Protein AF-A0A842T1H4-F1 (afdb_monomer)

Radius of gyration: 16.56 Å; Cα contacts (8 Å, |Δi|>4): 301; chains: 1; bounding box: 40×35×50 Å

Structure (mmCIF, N/CA/C/O backbone):
data_AF-A0A842T1H4-F1
#
_entry.id   AF-A0A842T1H4-F1
#
loop_
_atom_site.group_PDB
_atom_site.id
_atom_site.type_symbol
_atom_site.label_atom_id
_atom_site.label_alt_id
_atom_site.label_comp_id
_atom_site.label_asym_id
_atom_site.label_entity_id
_atom_site.label_seq_id
_atom_site.pdbx_PDB_ins_code
_atom_site.Cartn_x
_atom_site.Cartn_y
_atom_site.Cartn_z
_atom_site.occupancy
_atom_site.B_iso_or_equiv
_atom_site.auth_seq_id
_atom_site.auth_comp_id
_atom_site.auth_asym_id
_atom_site.auth_atom_id
_atom_site.pdbx_PDB_model_num
ATOM 1 N N . MET A 1 1 ? -14.903 -2.103 25.180 1.00 63.47 1 MET A N 1
ATOM 2 C CA . MET A 1 1 ? -14.094 -1.461 24.116 1.00 63.47 1 MET A CA 1
ATOM 3 C C . MET A 1 1 ? -14.965 -1.369 22.873 1.00 63.47 1 MET A C 1
ATOM 5 O O . MET A 1 1 ? -15.387 -2.404 22.375 1.00 63.47 1 MET A O 1
ATOM 9 N N . GLY A 1 2 ? -15.247 -0.163 22.370 1.00 79.38 2 GLY A N 1
ATOM 10 C CA . GLY A 1 2 ? -16.101 0.004 21.183 1.00 79.38 2 GLY A CA 1
ATOM 11 C C . GLY A 1 2 ? -15.511 -0.627 19.912 1.00 79.38 2 GLY A C 1
ATOM 12 O O . GLY A 1 2 ? -14.294 -0.581 19.707 1.00 79.38 2 GLY A O 1
ATOM 13 N N . ALA A 1 3 ? -16.375 -1.166 19.044 1.00 83.44 3 ALA A N 1
ATOM 14 C CA . ALA A 1 3 ? -16.007 -1.888 17.817 1.00 83.44 3 ALA A CA 1
ATOM 15 C C . ALA A 1 3 ? -15.016 -1.120 16.919 1.00 83.44 3 ALA A C 1
ATOM 17 O O . ALA A 1 3 ? -14.102 -1.718 16.353 1.00 83.44 3 ALA A O 1
ATOM 18 N N . GLY A 1 4 ? -15.120 0.215 16.864 1.00 86.44 4 GLY A N 1
ATOM 19 C CA . GLY A 1 4 ? -14.196 1.054 16.098 1.00 86.44 4 GLY A CA 1
ATOM 20 C C . GLY A 1 4 ? -12.728 0.904 16.520 1.00 86.44 4 GLY A C 1
ATOM 21 O O . GLY A 1 4 ? -11.855 0.914 15.658 1.00 86.44 4 GLY A O 1
ATOM 22 N N . LYS A 1 5 ? -12.420 0.693 17.809 1.00 88.06 5 LYS A N 1
ATOM 23 C CA . LYS A 1 5 ? -11.025 0.508 18.266 1.00 88.06 5 LYS A CA 1
ATOM 24 C C . LYS A 1 5 ? -10.426 -0.810 17.772 1.00 88.06 5 LYS A C 1
ATOM 26 O O . LYS A 1 5 ? -9.264 -0.833 17.385 1.00 88.06 5 LYS A O 1
ATOM 31 N N . TYR A 1 6 ? -11.207 -1.887 17.749 1.00 92.00 6 TYR A N 1
ATOM 32 C CA . TYR A 1 6 ? -10.736 -3.174 17.232 1.00 92.00 6 TYR A CA 1
ATOM 33 C C . TYR A 1 6 ? -10.497 -3.116 15.729 1.00 92.00 6 TYR A C 1
ATOM 35 O O . TYR A 1 6 ? -9.443 -3.534 15.261 1.00 92.00 6 TYR A O 1
ATOM 43 N N . LEU A 1 7 ? -11.426 -2.512 14.985 1.00 94.25 7 LEU A N 1
ATOM 44 C CA . LEU A 1 7 ? -11.252 -2.312 13.549 1.00 94.25 7 LEU A CA 1
ATOM 45 C C . LEU A 1 7 ? -10.034 -1.441 13.228 1.00 94.25 7 LEU A C 1
ATOM 47 O O . LEU A 1 7 ? -9.394 -1.676 12.213 1.00 94.25 7 LEU A O 1
ATOM 51 N N . ALA A 1 8 ? -9.667 -0.496 14.103 1.00 94.12 8 ALA A N 1
ATOM 52 C CA . ALA A 1 8 ? -8.452 0.297 13.924 1.00 94.12 8 ALA A CA 1
ATOM 53 C C . ALA A 1 8 ? -7.183 -0.557 13.971 1.00 94.12 8 ALA A C 1
ATOM 55 O O . ALA A 1 8 ? -6.281 -0.392 13.153 1.00 94.12 8 ALA A O 1
ATOM 56 N N . ILE A 1 9 ? -7.131 -1.475 14.938 1.00 95.38 9 ILE A N 1
ATOM 57 C CA . ILE A 1 9 ? -6.010 -2.399 15.107 1.00 95.38 9 ILE A CA 1
ATOM 58 C C . ILE A 1 9 ? -5.936 -3.333 13.902 1.00 95.38 9 ILE A C 1
ATOM 60 O O . ILE A 1 9 ? -4.875 -3.466 13.302 1.00 95.38 9 ILE A O 1
ATOM 64 N N . VAL A 1 10 ? -7.065 -3.939 13.519 1.00 96.75 10 VAL A N 1
ATOM 65 C CA . VAL A 1 10 ? -7.116 -4.846 12.365 1.00 96.75 10 VAL A CA 1
ATOM 66 C C . VAL A 1 10 ? -6.711 -4.114 11.087 1.00 96.75 10 VAL A C 1
ATOM 68 O O . VAL A 1 10 ? -5.901 -4.642 10.338 1.00 96.75 10 VAL A O 1
ATOM 71 N N . ALA A 1 11 ? -7.189 -2.888 10.866 1.00 97.25 11 ALA A N 1
ATOM 72 C CA . ALA A 1 11 ? -6.810 -2.074 9.714 1.00 97.25 11 ALA A CA 1
ATOM 73 C C . ALA A 1 11 ? -5.292 -1.872 9.611 1.00 97.25 11 ALA A C 1
ATOM 75 O O . ALA A 1 11 ? -4.704 -2.191 8.580 1.00 97.25 11 ALA A O 1
ATOM 76 N N . GLY A 1 12 ? -4.653 -1.412 10.694 1.00 96.88 12 GLY A N 1
ATOM 77 C CA . GLY A 1 12 ? -3.202 -1.215 10.723 1.00 96.88 12 GLY A CA 1
ATOM 78 C C . GLY A 1 12 ? -2.425 -2.518 10.525 1.00 96.88 12 GLY A C 1
ATOM 79 O O . GLY A 1 12 ? -1.453 -2.540 9.774 1.00 96.88 12 GLY A O 1
ATOM 80 N N . LEU A 1 13 ? -2.878 -3.621 11.133 1.00 97.50 13 LEU A N 1
ATOM 81 C CA . LEU A 1 13 ? -2.254 -4.935 10.953 1.00 97.50 13 LEU A CA 1
ATOM 82 C C . LEU A 1 13 ? -2.357 -5.424 9.507 1.00 97.50 13 LEU A C 1
ATOM 84 O O . LEU A 1 13 ? -1.346 -5.834 8.950 1.00 97.50 13 LEU A O 1
ATOM 88 N N . LEU A 1 14 ? -3.535 -5.353 8.879 1.00 98.00 14 LEU A N 1
ATOM 89 C CA . LEU A 1 14 ? -3.702 -5.765 7.482 1.00 98.00 14 LEU A CA 1
ATOM 90 C C . LEU A 1 14 ? -2.823 -4.936 6.548 1.00 98.00 14 LEU A C 1
ATOM 92 O O . LEU A 1 14 ? -2.182 -5.507 5.672 1.00 98.00 14 LEU A O 1
ATOM 96 N N . THR A 1 15 ? -2.724 -3.625 6.769 1.00 97.81 15 THR A N 1
ATOM 97 C CA . THR A 1 15 ? -1.820 -2.775 5.989 1.00 97.81 15 THR A CA 1
ATOM 98 C C . THR A 1 15 ? -0.361 -3.176 6.190 1.00 97.81 15 THR A C 1
ATOM 100 O O . THR A 1 15 ? 0.353 -3.342 5.212 1.00 97.81 15 THR A O 1
ATOM 103 N N . ILE A 1 16 ? 0.094 -3.404 7.430 1.00 96.81 16 ILE A N 1
ATOM 104 C CA . ILE A 1 16 ? 1.475 -3.853 7.692 1.00 96.81 16 ILE A CA 1
ATOM 105 C C . ILE A 1 16 ? 1.754 -5.188 6.992 1.00 96.81 16 ILE A C 1
ATOM 107 O O . ILE A 1 16 ? 2.780 -5.330 6.329 1.00 96.81 16 ILE A O 1
ATOM 111 N N . LEU A 1 17 ? 0.834 -6.148 7.105 1.00 96.19 17 LEU A N 1
ATOM 112 C CA . LEU A 1 17 ? 0.950 -7.442 6.438 1.00 96.19 17 LEU A CA 1
ATOM 113 C C . LEU A 1 17 ? 0.997 -7.281 4.913 1.00 96.19 17 LEU A C 1
ATOM 115 O O . LEU A 1 17 ? 1.840 -7.899 4.271 1.00 96.19 17 LEU A O 1
ATOM 119 N N . GLY A 1 18 ? 0.126 -6.446 4.344 1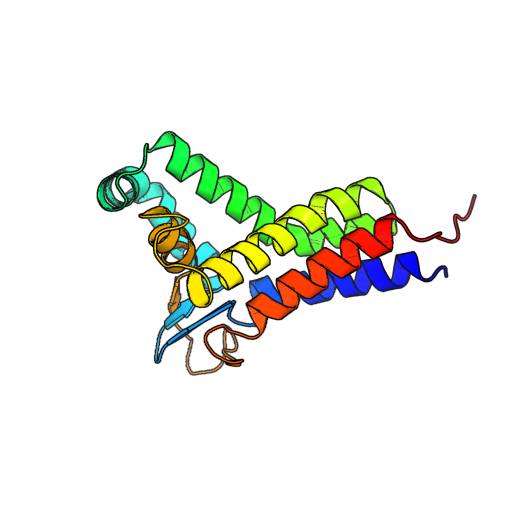.00 94.94 18 GLY A N 1
ATOM 120 C CA . GLY A 1 18 ? 0.026 -6.236 2.901 1.00 94.94 18 GLY A CA 1
ATOM 121 C C . GLY A 1 18 ? 1.165 -5.426 2.290 1.00 94.94 18 GLY A C 1
ATOM 122 O O . GLY A 1 18 ? 1.480 -5.616 1.122 1.00 94.94 18 GLY A O 1
ATOM 123 N N . THR A 1 19 ? 1.792 -4.544 3.067 1.00 93.69 19 THR A N 1
ATOM 124 C CA . THR A 1 19 ? 2.938 -3.747 2.620 1.00 93.69 19 THR A CA 1
ATOM 125 C C . THR A 1 19 ? 4.249 -4.521 2.743 1.00 93.69 19 THR A C 1
ATOM 127 O O . THR A 1 19 ? 5.077 -4.476 1.833 1.00 93.69 19 THR A O 1
ATOM 130 N N . TRP A 1 20 ? 4.465 -5.187 3.882 1.00 92.75 20 TRP A N 1
ATOM 131 C CA . TRP A 1 20 ? 5.788 -5.688 4.261 1.00 92.75 20 TRP A CA 1
ATOM 132 C C . TRP A 1 20 ? 5.928 -7.200 4.167 1.00 92.75 20 TRP A C 1
ATOM 134 O O . TRP A 1 20 ? 7.017 -7.665 3.869 1.00 92.75 20 TRP A O 1
ATOM 144 N N . ILE A 1 21 ? 4.871 -7.970 4.442 1.00 92.50 21 ILE A N 1
ATOM 145 C CA . ILE A 1 21 ? 4.978 -9.433 4.553 1.00 92.50 21 ILE A CA 1
ATOM 146 C C . ILE A 1 21 ? 4.553 -10.133 3.268 1.00 92.50 21 ILE A C 1
ATOM 148 O O . ILE A 1 21 ? 5.240 -11.044 2.808 1.00 92.50 21 ILE A O 1
ATOM 152 N N . PHE A 1 22 ? 3.429 -9.717 2.694 1.00 92.94 22 PHE A N 1
ATOM 153 C CA . PHE A 1 22 ? 2.899 -10.285 1.464 1.00 92.94 22 PHE A CA 1
ATOM 154 C C . PHE A 1 22 ? 3.233 -9.397 0.274 1.00 92.94 22 PHE A C 1
ATOM 156 O O . PHE A 1 22 ? 3.097 -8.178 0.342 1.00 92.94 22 PHE A O 1
ATOM 163 N N . ALA A 1 23 ? 3.621 -10.016 -0.837 1.00 93.00 23 ALA A N 1
ATOM 164 C CA . ALA A 1 23 ? 3.830 -9.299 -2.085 1.00 93.00 23 ALA A CA 1
ATOM 165 C C . ALA A 1 23 ? 2.499 -8.731 -2.617 1.00 93.00 23 ALA A C 1
ATOM 167 O O . ALA A 1 23 ? 1.452 -9.388 -2.565 1.00 93.00 23 ALA A O 1
ATOM 168 N N . MET A 1 24 ? 2.543 -7.508 -3.149 1.00 92.81 24 MET A N 1
ATOM 169 C CA . MET A 1 24 ? 1.410 -6.845 -3.804 1.00 92.81 24 MET A CA 1
ATOM 170 C C . MET A 1 24 ? 1.163 -7.417 -5.203 1.00 92.81 24 MET A C 1
ATOM 172 O O . MET A 1 24 ? 0.019 -7.565 -5.631 1.00 92.81 24 MET A O 1
ATOM 176 N N . TRP A 1 25 ? 2.234 -7.789 -5.897 1.00 91.06 25 TRP A N 1
ATOM 177 C CA . TRP A 1 25 ? 2.229 -8.459 -7.194 1.00 91.06 25 TRP A CA 1
ATOM 178 C C . TRP A 1 25 ? 3.542 -9.238 -7.346 1.00 91.06 25 TRP A C 1
ATOM 180 O O . TRP A 1 25 ? 4.456 -9.071 -6.537 1.00 91.06 25 TRP A O 1
ATOM 190 N N . GLY A 1 26 ? 3.661 -10.102 -8.348 1.00 87.44 26 GLY A N 1
ATOM 191 C CA . GLY A 1 26 ? 4.921 -10.797 -8.589 1.00 87.44 26 GLY A CA 1
ATOM 192 C C . GLY A 1 26 ? 4.886 -11.739 -9.779 1.00 87.44 26 GLY A C 1
ATOM 193 O O . GLY A 1 26 ? 3.828 -12.045 -10.324 1.00 87.44 26 GLY A O 1
ATOM 194 N N . THR A 1 27 ? 6.073 -12.188 -10.162 1.00 75.44 27 THR A N 1
ATOM 195 C CA . THR A 1 27 ? 6.338 -13.183 -11.204 1.00 75.44 27 THR A CA 1
ATOM 196 C C . THR A 1 27 ? 7.380 -14.175 -10.680 1.00 75.44 27 THR A C 1
ATOM 198 O O . THR A 1 27 ? 7.869 -14.036 -9.559 1.00 75.44 27 THR A O 1
ATOM 201 N N . THR A 1 28 ? 7.741 -15.192 -11.460 1.00 69.44 28 THR A N 1
ATOM 202 C CA . THR A 1 28 ? 8.790 -16.137 -11.057 1.00 69.44 28 THR A CA 1
ATOM 203 C C . THR A 1 28 ? 10.138 -15.418 -10.905 1.00 69.44 28 THR A C 1
ATOM 205 O O . THR A 1 28 ? 10.752 -15.045 -11.900 1.00 69.44 28 THR A O 1
ATOM 208 N N . GLY A 1 29 ? 10.594 -15.243 -9.660 1.00 74.50 29 GLY A N 1
ATOM 209 C CA . GLY A 1 29 ? 11.898 -14.663 -9.311 1.00 74.50 29 GLY A CA 1
ATOM 210 C C . GLY A 1 29 ? 11.886 -13.182 -8.916 1.00 74.50 29 GLY A C 1
ATOM 211 O O . GLY A 1 29 ? 12.890 -12.700 -8.401 1.00 74.50 29 GLY A O 1
ATOM 212 N N . ALA A 1 30 ? 10.773 -12.465 -9.099 1.00 83.50 30 ALA A N 1
ATOM 213 C CA . ALA A 1 30 ? 10.684 -11.048 -8.747 1.00 83.50 30 ALA A CA 1
ATOM 214 C C . ALA A 1 30 ? 9.298 -10.681 -8.214 1.00 83.50 30 ALA A C 1
ATOM 216 O O . ALA A 1 30 ? 8.274 -11.077 -8.780 1.00 83.50 30 ALA A O 1
ATOM 217 N N . VAL A 1 31 ? 9.261 -9.904 -7.135 1.00 88.81 31 VAL A N 1
ATOM 218 C CA . VAL A 1 31 ? 8.027 -9.570 -6.418 1.00 88.81 31 VAL A CA 1
ATOM 219 C C . VAL A 1 31 ? 7.960 -8.089 -6.072 1.00 88.81 31 VAL A C 1
ATOM 221 O O . VAL A 1 31 ? 8.951 -7.467 -5.706 1.00 88.81 31 VAL A O 1
ATOM 224 N N . GLY A 1 32 ? 6.759 -7.528 -6.164 1.00 91.19 32 GLY A N 1
ATOM 225 C CA . GLY A 1 32 ? 6.454 -6.169 -5.743 1.00 91.19 32 GLY A CA 1
ATOM 226 C C . GLY A 1 32 ? 6.146 -6.102 -4.252 1.00 91.19 32 GLY A C 1
ATOM 227 O O . GLY A 1 32 ? 5.152 -6.680 -3.805 1.00 91.19 32 GLY A O 1
ATOM 228 N N . SER A 1 33 ? 6.946 -5.383 -3.467 1.00 92.12 33 SER A N 1
ATOM 229 C CA . SER A 1 33 ? 6.742 -5.236 -2.022 1.00 92.12 33 SER A CA 1
ATOM 230 C C . SER A 1 33 ? 7.348 -3.964 -1.445 1.00 92.12 33 SER A C 1
ATOM 232 O O . SER A 1 33 ? 8.255 -3.369 -2.022 1.00 92.12 33 SER A O 1
ATOM 234 N N . GLY A 1 34 ? 6.902 -3.580 -0.245 1.00 91.31 34 GLY A N 1
ATOM 235 C CA . GLY A 1 34 ? 7.518 -2.472 0.482 1.00 91.31 34 GLY A CA 1
ATOM 236 C C . GLY A 1 34 ? 8.975 -2.724 0.878 1.00 91.31 34 GLY A C 1
ATOM 237 O O . GLY A 1 34 ? 9.724 -1.778 1.084 1.00 91.31 34 GLY A O 1
ATOM 238 N N . VAL A 1 35 ? 9.395 -3.987 0.945 1.00 8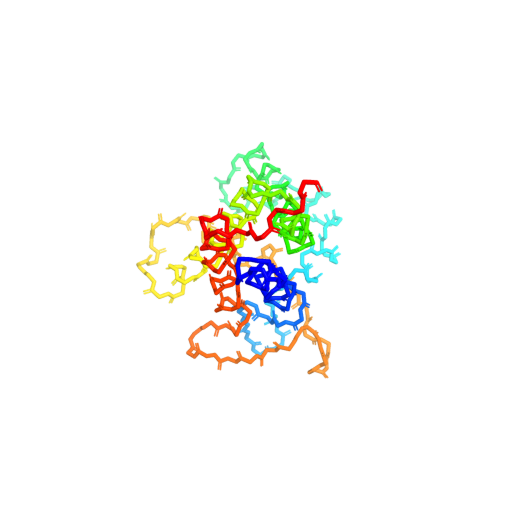9.81 35 VAL A N 1
ATOM 239 C CA . VAL A 1 35 ? 10.777 -4.376 1.253 1.00 89.81 35 VAL A CA 1
ATOM 240 C C . VAL A 1 35 ? 11.678 -4.093 0.060 1.00 89.81 35 VAL A C 1
ATOM 242 O O . VAL A 1 35 ? 12.701 -3.443 0.244 1.00 89.81 35 VAL A O 1
ATOM 245 N N . GLY A 1 36 ? 11.260 -4.506 -1.144 1.00 88.75 36 GLY A N 1
ATOM 246 C CA . GLY A 1 36 ? 11.963 -4.192 -2.393 1.00 88.75 36 GLY A CA 1
ATOM 247 C C . GLY A 1 36 ? 12.172 -2.687 -2.546 1.00 88.75 36 GLY A C 1
ATOM 248 O O . GLY A 1 36 ? 13.302 -2.233 -2.671 1.00 88.75 36 GLY A O 1
ATOM 249 N N . PHE A 1 37 ? 11.110 -1.904 -2.324 1.00 90.81 37 PHE A N 1
ATOM 250 C CA . PHE A 1 37 ? 11.190 -0.439 -2.330 1.00 90.81 37 PHE A CA 1
ATOM 251 C C . PHE A 1 37 ? 12.260 0.125 -1.381 1.00 90.81 37 PHE A C 1
ATOM 253 O O . PHE A 1 37 ? 12.958 1.076 -1.721 1.00 90.81 37 PHE A O 1
ATOM 260 N N . VAL A 1 38 ? 12.364 -0.402 -0.155 1.00 90.81 38 VAL A N 1
ATOM 261 C CA . VAL A 1 38 ? 13.330 0.103 0.836 1.00 90.81 38 VAL A CA 1
ATOM 262 C C . VAL A 1 38 ? 14.757 -0.313 0.500 1.00 90.81 38 VAL A C 1
ATOM 264 O O . VAL A 1 38 ? 15.674 0.467 0.748 1.00 90.81 38 VAL A O 1
ATOM 267 N N . VAL A 1 39 ? 14.948 -1.519 -0.034 1.00 88.44 39 VAL A N 1
ATOM 268 C CA . VAL A 1 39 ? 16.270 -2.008 -0.444 1.00 88.44 39 VAL A CA 1
ATOM 269 C C . VAL A 1 39 ? 16.803 -1.190 -1.617 1.00 88.44 39 VAL A C 1
ATOM 271 O O . VAL A 1 39 ? 17.955 -0.776 -1.568 1.00 88.44 39 VAL A O 1
ATOM 274 N N . ASP A 1 40 ? 15.949 -0.865 -2.587 1.00 88.19 40 ASP A N 1
ATOM 275 C CA . ASP A 1 40 ? 16.335 -0.112 -3.786 1.00 88.19 40 ASP A CA 1
ATOM 276 C C . ASP A 1 40 ? 16.304 1.413 -3.588 1.00 88.19 40 ASP A C 1
ATOM 278 O O . ASP A 1 40 ? 16.535 2.183 -4.525 1.00 88.19 40 ASP A O 1
ATOM 282 N N . LEU A 1 41 ? 16.011 1.887 -2.371 1.00 89.88 41 LEU A N 1
ATOM 283 C CA . LEU A 1 41 ? 15.780 3.304 -2.092 1.00 89.88 41 LEU A CA 1
ATOM 284 C C . LEU A 1 41 ? 16.976 4.182 -2.484 1.00 89.88 41 LEU A C 1
ATOM 286 O O . LEU A 1 41 ? 16.788 5.281 -3.000 1.00 89.88 41 LEU A O 1
ATOM 290 N N . ASP A 1 42 ? 18.200 3.718 -2.239 1.00 91.12 42 ASP A N 1
ATOM 291 C CA . ASP A 1 42 ? 19.416 4.456 -2.581 1.00 91.12 42 ASP A CA 1
ATOM 292 C C . ASP A 1 42 ? 19.523 4.699 -4.092 1.00 91.12 42 ASP A C 1
ATOM 294 O O . ASP A 1 42 ? 19.719 5.831 -4.534 1.00 91.12 42 ASP A O 1
ATOM 298 N N . THR A 1 43 ? 19.286 3.654 -4.872 1.00 90.19 43 THR A N 1
ATOM 299 C CA . THR A 1 43 ? 19.323 3.629 -6.329 1.00 90.19 43 THR A CA 1
ATOM 300 C C . THR A 1 43 ? 18.205 4.496 -6.904 1.00 90.19 43 THR A C 1
ATOM 302 O O . THR A 1 43 ? 18.439 5.290 -7.816 1.00 90.19 43 THR A O 1
ATOM 305 N N . LEU A 1 44 ? 17.007 4.444 -6.307 1.00 90.44 44 LEU A N 1
ATOM 306 C CA . LEU A 1 44 ? 15.875 5.292 -6.688 1.00 90.44 44 LEU A CA 1
ATOM 307 C C . LEU A 1 44 ? 16.176 6.792 -6.536 1.00 90.44 44 LEU A C 1
ATOM 309 O O . LEU A 1 44 ? 15.621 7.581 -7.302 1.00 90.44 44 LEU A O 1
ATOM 313 N N . PHE A 1 45 ? 17.033 7.194 -5.587 1.00 91.94 45 PHE A N 1
ATOM 314 C CA . PHE A 1 45 ? 17.444 8.592 -5.396 1.00 91.94 45 PHE A CA 1
ATOM 315 C C . PHE A 1 45 ? 18.714 8.977 -6.169 1.00 91.94 45 PHE A C 1
ATOM 317 O O . PHE A 1 45 ? 18.775 10.092 -6.684 1.00 91.94 45 PHE A O 1
ATOM 324 N N . ILE A 1 46 ? 19.719 8.099 -6.253 1.00 93.19 46 ILE A N 1
ATOM 325 C CA . ILE A 1 46 ? 20.993 8.375 -6.943 1.00 93.19 46 ILE A CA 1
ATOM 326 C C . ILE A 1 46 ? 20.773 8.485 -8.454 1.00 93.19 46 ILE A C 1
ATOM 328 O O . ILE A 1 46 ? 21.213 9.455 -9.068 1.00 93.19 46 ILE A O 1
ATOM 332 N N . ASP A 1 47 ? 20.026 7.543 -9.033 1.00 91.94 47 ASP A N 1
ATOM 333 C CA . ASP A 1 47 ? 19.779 7.464 -10.476 1.00 91.94 47 ASP A CA 1
ATOM 334 C C . ASP A 1 47 ? 18.424 8.074 -10.873 1.00 91.94 47 ASP A C 1
ATOM 336 O O . ASP A 1 47 ? 17.872 7.783 -11.937 1.00 91.94 47 ASP A O 1
ATOM 340 N N . ALA A 1 48 ? 17.870 8.948 -10.025 1.00 91.75 48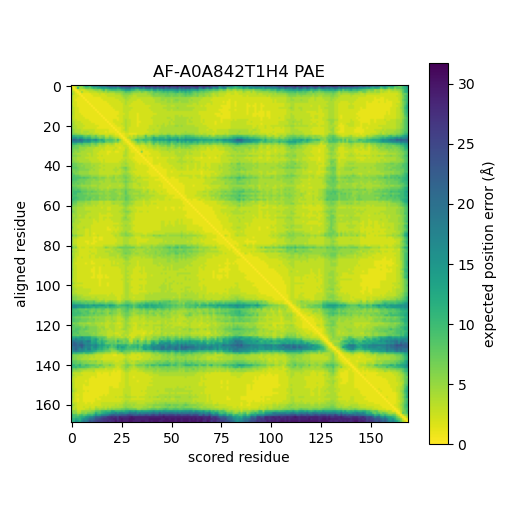 ALA A N 1
ATOM 341 C CA . ALA A 1 48 ? 16.539 9.528 -10.197 1.00 91.75 48 ALA A CA 1
ATOM 342 C C . ALA A 1 48 ? 16.341 10.217 -11.557 1.00 91.75 48 ALA A C 1
ATOM 344 O O . ALA A 1 48 ? 15.265 10.120 -12.142 1.00 91.75 48 ALA A O 1
ATOM 345 N N . GLU A 1 49 ? 17.362 10.901 -12.084 1.00 93.81 49 GLU A N 1
ATOM 346 C CA . GLU A 1 49 ? 17.294 11.552 -13.401 1.00 93.81 49 GLU A CA 1
ATOM 347 C C . GLU A 1 49 ? 17.174 10.527 -14.539 1.00 93.81 49 GLU A C 1
ATOM 349 O O . GLU A 1 49 ? 16.369 10.705 -15.459 1.00 93.81 49 GLU A O 1
ATOM 354 N N . THR A 1 50 ? 17.914 9.420 -14.441 1.00 92.69 50 THR A N 1
ATOM 355 C CA . THR A 1 50 ? 17.871 8.309 -15.398 1.00 92.69 50 THR A CA 1
ATOM 356 C C . THR A 1 50 ? 16.499 7.641 -15.385 1.00 92.69 50 THR A C 1
ATOM 358 O O . THR A 1 50 ? 15.885 7.483 -16.442 1.00 92.69 50 THR A O 1
ATOM 361 N N . TYR A 1 51 ? 15.975 7.312 -14.199 1.00 90.56 51 TYR A N 1
ATOM 362 C CA . TYR A 1 51 ? 14.649 6.707 -14.059 1.00 90.56 51 TYR A CA 1
ATOM 363 C C . TYR A 1 51 ? 13.530 7.648 -14.506 1.00 90.56 51 TYR A C 1
ATOM 365 O O . TYR A 1 51 ? 12.658 7.237 -15.269 1.00 90.56 51 TYR A O 1
ATOM 373 N N . ALA A 1 52 ? 13.561 8.921 -14.100 1.00 92.00 52 ALA A N 1
ATOM 374 C CA . ALA A 1 52 ? 12.556 9.899 -14.507 1.00 92.00 52 ALA A CA 1
ATOM 375 C C . ALA A 1 52 ? 12.523 10.074 -16.033 1.00 92.00 52 ALA A C 1
ATOM 377 O O . ALA A 1 52 ? 11.445 10.066 -16.624 1.00 92.00 52 ALA A O 1
ATOM 378 N N . THR A 1 53 ? 13.692 10.146 -16.678 1.00 91.62 53 THR A N 1
ATOM 379 C CA . THR A 1 53 ? 13.796 10.240 -18.143 1.00 91.62 53 THR A CA 1
ATOM 380 C C . THR A 1 53 ? 13.282 8.974 -18.827 1.00 91.62 53 THR A C 1
ATOM 382 O O . THR A 1 53 ? 12.519 9.071 -19.785 1.00 91.62 53 THR A O 1
ATOM 385 N N . GLY A 1 54 ? 13.645 7.788 -18.322 1.00 88.06 54 GLY A N 1
ATOM 386 C CA . GLY A 1 54 ? 13.168 6.508 -18.857 1.00 88.06 54 GLY A CA 1
ATOM 387 C C . GLY A 1 54 ? 11.652 6.321 -18.742 1.00 88.06 54 GLY A C 1
ATOM 388 O O . GLY A 1 54 ? 11.050 5.664 -19.585 1.00 88.06 54 GLY A O 1
ATOM 389 N N . LEU A 1 55 ? 11.035 6.941 -17.735 1.00 88.06 55 LEU A N 1
ATOM 390 C CA . LEU A 1 55 ? 9.590 6.935 -17.497 1.00 88.06 55 LEU A CA 1
ATOM 391 C C . LEU A 1 55 ? 8.856 8.123 -18.136 1.00 88.06 55 LEU A C 1
ATOM 393 O O . LEU A 1 55 ? 7.661 8.287 -17.907 1.00 88.06 55 LEU A O 1
ATOM 397 N N . SER A 1 56 ? 9.552 8.983 -18.887 1.00 89.50 56 SER A N 1
ATOM 398 C CA . SER A 1 56 ? 8.998 10.231 -19.436 1.00 89.50 56 SER A CA 1
ATOM 399 C C . SER A 1 56 ? 8.345 11.141 -18.377 1.00 89.50 56 SER A C 1
ATOM 401 O O . SER A 1 56 ? 7.432 11.915 -18.672 1.00 89.50 56 SER A O 1
ATOM 403 N N . LEU A 1 57 ? 8.815 11.074 -17.126 1.00 89.75 57 LEU A N 1
ATOM 404 C CA . LEU A 1 57 ? 8.317 11.866 -16.004 1.00 89.75 57 LEU A CA 1
ATOM 405 C C . LEU A 1 57 ? 9.205 13.082 -15.749 1.00 89.75 57 LEU A C 1
ATOM 407 O O . LEU A 1 57 ? 10.424 13.065 -15.910 1.00 89.75 57 LEU A O 1
ATOM 411 N N . ASN A 1 58 ? 8.589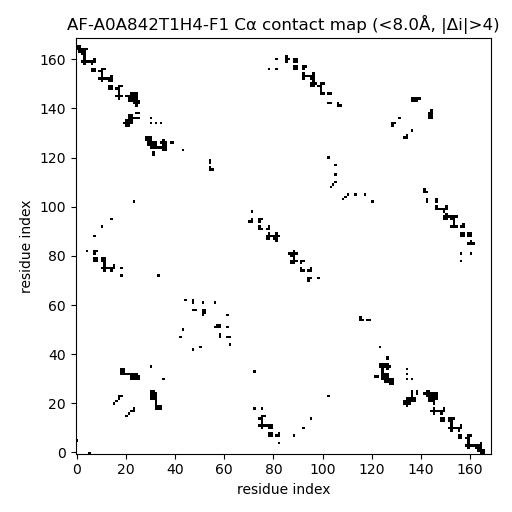 14.153 -15.251 1.00 92.62 58 ASN A N 1
ATOM 412 C CA . ASN A 1 58 ? 9.350 15.250 -14.670 1.00 92.62 58 ASN A CA 1
ATOM 413 C C . ASN A 1 58 ? 10.060 14.768 -13.391 1.00 92.62 58 ASN A C 1
ATOM 415 O O . ASN A 1 58 ? 9.429 14.148 -12.535 1.00 92.62 58 ASN A O 1
ATOM 419 N N . ILE A 1 59 ? 11.339 15.115 -13.218 1.00 93.44 59 ILE A N 1
ATOM 420 C CA . ILE A 1 59 ? 12.136 14.704 -12.050 1.00 93.44 59 ILE A CA 1
ATOM 421 C C . ILE A 1 59 ? 11.508 15.124 -10.706 1.00 93.44 59 ILE A C 1
ATOM 423 O O . ILE A 1 59 ? 11.563 14.381 -9.730 1.00 93.44 59 ILE A O 1
ATOM 427 N N . ILE A 1 60 ? 10.836 1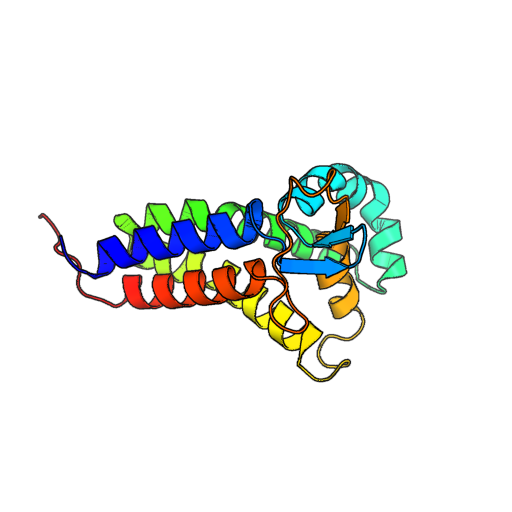6.281 -10.652 1.00 93.44 60 ILE A N 1
ATOM 428 C CA . ILE A 1 60 ? 10.132 16.749 -9.449 1.00 93.44 60 ILE A CA 1
ATOM 429 C C . ILE A 1 60 ? 8.943 15.835 -9.144 1.00 93.44 60 ILE A C 1
ATOM 431 O O . ILE A 1 60 ? 8.724 15.473 -7.990 1.00 93.44 60 ILE A O 1
ATOM 435 N N . LEU A 1 61 ? 8.187 15.437 -10.172 1.00 90.81 61 LEU A N 1
ATOM 436 C CA . LEU A 1 61 ? 7.069 14.507 -10.015 1.00 90.81 61 LEU A CA 1
ATOM 437 C C . LEU A 1 61 ? 7.560 13.132 -9.545 1.00 90.81 61 LEU A C 1
ATOM 439 O O . LEU A 1 61 ? 6.958 12.553 -8.646 1.00 90.81 61 LEU A O 1
ATOM 443 N N . TYR A 1 62 ? 8.675 12.650 -10.094 1.00 92.06 62 TYR A N 1
ATOM 444 C CA . TYR A 1 62 ? 9.305 11.399 -9.678 1.00 92.06 62 TYR A CA 1
ATOM 445 C C . TYR A 1 62 ? 9.667 11.408 -8.179 1.00 92.06 62 TYR A C 1
ATOM 447 O O . TYR A 1 62 ? 9.251 10.515 -7.440 1.00 92.06 62 TYR A O 1
ATOM 455 N N . TYR A 1 63 ? 10.323 12.466 -7.684 1.00 93.00 63 TYR A N 1
ATOM 456 C CA . TYR A 1 63 ? 10.617 12.599 -6.250 1.00 93.00 63 TYR A CA 1
ATOM 457 C C . TYR A 1 63 ? 9.361 12.686 -5.377 1.00 93.00 63 TYR A C 1
ATOM 459 O O . TYR A 1 63 ? 9.316 12.086 -4.302 1.00 93.00 63 TYR A O 1
ATOM 467 N N . LEU A 1 64 ? 8.330 13.412 -5.823 1.00 91.94 64 LEU A N 1
ATOM 468 C CA . LEU A 1 64 ? 7.060 13.491 -5.096 1.00 91.94 64 LEU A CA 1
ATOM 469 C C . LEU A 1 64 ? 6.418 12.111 -4.943 1.00 91.94 64 LEU A C 1
ATOM 471 O O . LEU A 1 64 ? 5.933 11.787 -3.860 1.00 91.94 64 LEU A O 1
ATOM 475 N N . LEU A 1 65 ? 6.447 11.290 -5.994 1.00 91.00 65 LEU A N 1
ATOM 476 C CA . LEU A 1 65 ? 5.931 9.927 -5.936 1.00 91.00 65 LEU A CA 1
ATOM 477 C C . LEU A 1 65 ? 6.721 9.079 -4.933 1.00 91.00 65 LEU A C 1
ATOM 479 O O . LEU A 1 65 ? 6.099 8.457 -4.075 1.00 91.00 65 LEU A O 1
ATOM 483 N N . ILE A 1 66 ? 8.058 9.111 -4.953 1.00 92.12 66 ILE A N 1
ATOM 484 C CA . ILE A 1 66 ? 8.882 8.378 -3.970 1.00 92.12 66 ILE A CA 1
ATOM 485 C C . ILE A 1 66 ? 8.510 8.768 -2.532 1.00 92.12 66 ILE A C 1
ATOM 487 O O . ILE A 1 66 ? 8.305 7.901 -1.682 1.00 92.12 66 ILE A O 1
ATOM 491 N N . VAL A 1 67 ? 8.366 10.066 -2.246 1.00 92.12 67 VAL A N 1
ATOM 492 C CA . VAL A 1 67 ? 7.983 10.540 -0.905 1.00 92.12 67 VAL A CA 1
ATOM 493 C C . VAL A 1 67 ? 6.575 10.079 -0.523 1.00 92.12 67 VAL A C 1
ATOM 495 O O . VAL A 1 67 ? 6.357 9.649 0.610 1.00 92.12 67 VAL A O 1
ATOM 498 N N . LEU A 1 68 ? 5.615 10.120 -1.452 1.00 91.19 68 LEU A N 1
ATOM 499 C CA . LEU A 1 68 ? 4.269 9.588 -1.217 1.00 91.19 68 LEU A CA 1
ATOM 500 C C . LEU A 1 68 ? 4.304 8.091 -0.895 1.00 91.19 68 LEU A C 1
ATOM 502 O O . LEU A 1 68 ? 3.577 7.639 -0.008 1.00 91.19 68 LEU A O 1
ATOM 506 N N . PHE A 1 69 ? 5.185 7.339 -1.553 1.00 91.38 69 PHE A N 1
ATOM 507 C CA . PHE A 1 69 ? 5.372 5.921 -1.282 1.00 91.38 69 PHE A CA 1
ATOM 508 C C . PHE A 1 69 ? 6.016 5.650 0.073 1.00 91.38 69 PHE A C 1
ATOM 510 O O . PHE A 1 69 ? 5.539 4.776 0.792 1.00 91.38 69 PHE A O 1
ATOM 517 N N . LEU A 1 70 ? 6.979 6.463 0.507 1.00 92.88 70 LEU A N 1
ATOM 518 C CA . LEU A 1 70 ? 7.508 6.402 1.873 1.00 92.88 70 LEU A CA 1
ATOM 519 C C . LEU A 1 70 ? 6.419 6.648 2.933 1.00 92.88 70 LEU A C 1
ATOM 521 O O . LEU A 1 70 ? 6.376 5.960 3.954 1.00 92.88 70 LEU A O 1
ATOM 525 N N . ILE A 1 71 ? 5.499 7.587 2.686 1.00 92.38 71 ILE A N 1
ATOM 526 C CA . ILE A 1 71 ? 4.356 7.826 3.582 1.00 92.38 71 ILE A CA 1
ATOM 527 C C . ILE A 1 71 ? 3.414 6.616 3.589 1.00 92.38 71 ILE A C 1
ATOM 529 O O . ILE A 1 71 ? 2.962 6.197 4.656 1.00 92.38 71 ILE A O 1
ATOM 533 N N . PHE A 1 72 ? 3.146 6.026 2.422 1.00 94.06 72 PHE A N 1
ATOM 534 C CA . PHE A 1 72 ? 2.375 4.788 2.310 1.00 94.06 72 PHE A CA 1
ATOM 535 C C . PHE A 1 72 ? 3.014 3.635 3.101 1.00 94.06 72 PHE A C 1
ATOM 537 O O . PHE A 1 72 ? 2.309 2.948 3.837 1.00 94.06 72 PHE A O 1
ATOM 544 N N . LEU A 1 73 ? 4.334 3.459 3.027 1.00 93.88 73 LEU A N 1
ATOM 545 C CA . LEU A 1 73 ? 5.050 2.418 3.769 1.00 93.88 73 LEU A CA 1
ATOM 546 C C . LEU A 1 73 ? 4.889 2.563 5.289 1.00 93.88 73 LEU A C 1
ATOM 548 O O . LEU A 1 73 ? 4.743 1.573 6.012 1.00 93.88 73 LEU A O 1
ATOM 552 N N . ALA A 1 74 ? 4.847 3.804 5.774 1.00 95.19 74 ALA A N 1
ATOM 553 C CA . ALA A 1 74 ? 4.581 4.110 7.175 1.00 95.19 74 ALA A CA 1
ATOM 554 C C . ALA A 1 74 ? 3.087 4.027 7.550 1.00 95.19 74 ALA A C 1
ATOM 556 O O . ALA A 1 74 ? 2.755 3.969 8.739 1.00 95.19 74 ALA A O 1
ATOM 557 N N . ALA A 1 75 ? 2.172 4.008 6.576 1.00 94.38 75 ALA A N 1
ATOM 558 C CA . ALA A 1 75 ? 0.741 4.182 6.811 1.00 94.38 75 ALA A CA 1
ATOM 559 C C . ALA A 1 75 ? 0.144 3.115 7.734 1.00 94.38 75 ALA A C 1
ATOM 561 O O . ALA A 1 75 ? -0.688 3.450 8.570 1.00 94.38 75 ALA A O 1
ATOM 562 N N . GLY A 1 76 ? 0.607 1.862 7.666 1.00 91.38 76 GLY A N 1
ATOM 563 C CA . GLY A 1 76 ? 0.128 0.800 8.558 1.00 91.38 76 GLY A CA 1
ATOM 564 C C . GLY A 1 76 ? 0.406 1.082 10.039 1.00 91.38 76 GLY A C 1
ATOM 565 O O . GLY A 1 76 ? -0.474 0.926 10.884 1.00 91.38 76 GLY A O 1
ATOM 566 N N . VAL A 1 77 ? 1.598 1.595 10.361 1.00 94.69 77 VAL A N 1
ATOM 567 C CA . VAL A 1 77 ? 1.949 2.012 11.730 1.00 94.69 77 VAL A CA 1
ATOM 568 C C . VAL A 1 77 ? 1.169 3.268 12.124 1.00 94.69 77 VAL A C 1
ATOM 570 O O . VAL A 1 77 ? 0.651 3.367 13.237 1.00 94.69 77 VAL A O 1
ATOM 573 N N . LEU A 1 78 ? 1.021 4.219 11.200 1.00 95.19 78 LEU A N 1
ATOM 574 C CA . LEU A 1 78 ? 0.291 5.463 11.442 1.00 95.19 78 LEU A CA 1
ATOM 575 C C . LEU A 1 78 ? -1.222 5.231 11.631 1.00 95.19 78 LEU A C 1
ATOM 577 O O . LEU A 1 78 ? -1.852 5.906 12.446 1.00 95.19 78 LEU A O 1
ATOM 581 N N . GLN A 1 79 ? -1.804 4.215 10.988 1.00 95.50 79 GLN A N 1
ATOM 582 C CA . GLN A 1 79 ? -3.178 3.766 11.235 1.00 95.50 79 GLN A CA 1
ATOM 583 C C . GLN A 1 79 ? -3.378 3.267 12.674 1.00 95.50 79 GLN A C 1
ATOM 585 O O . GLN A 1 79 ? -4.469 3.434 13.217 1.00 95.50 79 GLN A O 1
ATOM 590 N N . LEU A 1 80 ? -2.347 2.731 13.343 1.00 94.50 80 LEU A N 1
ATOM 591 C CA . LEU A 1 80 ? -2.446 2.301 14.747 1.00 94.50 80 LEU A CA 1
ATOM 592 C C . LEU A 1 80 ? -2.534 3.485 15.726 1.00 94.50 80 LEU A C 1
ATOM 594 O O . LEU A 1 80 ? -3.198 3.380 16.759 1.00 94.50 80 LEU A O 1
ATOM 598 N N . ILE A 1 81 ? -1.981 4.659 15.386 1.00 91.44 81 ILE A N 1
ATOM 599 C CA . ILE A 1 81 ? -2.265 5.922 16.114 1.00 91.44 81 ILE A CA 1
ATOM 600 C C . ILE A 1 81 ? -3.772 6.213 16.087 1.00 91.44 81 ILE A C 1
ATOM 602 O O . ILE A 1 81 ? -4.361 6.754 17.032 1.00 91.44 81 ILE A O 1
ATOM 606 N N . GLY A 1 82 ? -4.408 5.751 15.017 1.00 84.50 82 GLY A N 1
ATOM 607 C CA . GLY A 1 82 ? -5.833 5.704 14.816 1.00 84.50 82 GLY A CA 1
ATOM 608 C C . GLY A 1 82 ? -6.644 5.067 15.937 1.00 84.50 82 GLY A C 1
ATOM 609 O O . GLY A 1 82 ? -7.834 5.328 15.997 1.00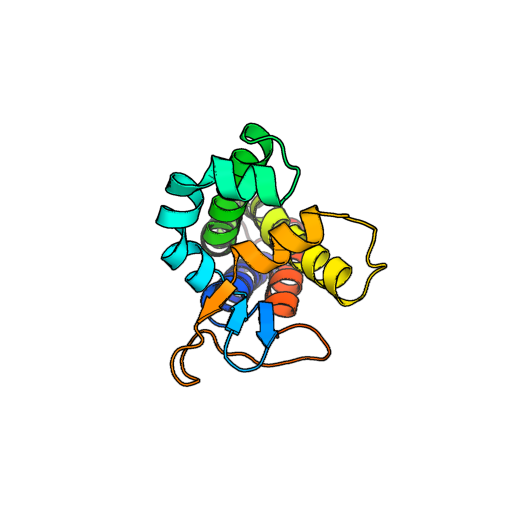 84.50 82 GLY A O 1
ATOM 610 N N . ILE A 1 83 ? -6.056 4.304 16.864 1.00 90.00 83 ILE A N 1
ATOM 611 C CA . ILE A 1 83 ? -6.745 3.806 18.069 1.00 90.00 83 ILE A CA 1
ATOM 612 C C . ILE A 1 83 ? -7.177 4.968 18.980 1.00 90.00 83 ILE A C 1
ATOM 614 O O . ILE A 1 83 ? -8.241 4.912 19.603 1.00 90.00 83 ILE A O 1
ATOM 618 N N . LYS A 1 84 ? -6.364 6.031 19.040 1.00 89.75 84 LYS A N 1
ATOM 619 C CA . LYS A 1 84 ? -6.598 7.223 19.869 1.00 89.75 84 LYS A CA 1
ATOM 620 C C . LYS A 1 84 ? -7.224 8.380 19.092 1.00 89.75 84 LYS A C 1
ATOM 622 O O . LYS A 1 84 ? -7.995 9.135 19.668 1.00 89.75 84 LYS A O 1
ATOM 627 N N . SER A 1 85 ? -6.934 8.509 17.795 1.00 91.38 85 SER A N 1
ATOM 628 C CA . SER A 1 85 ? -7.446 9.605 16.959 1.00 91.38 85 SER A CA 1
ATOM 629 C C . SER A 1 85 ? -8.262 9.089 15.776 1.00 91.38 85 SER A C 1
ATOM 631 O O . SER A 1 85 ? -7.757 8.365 14.923 1.00 91.38 85 SER A O 1
ATOM 633 N N . ARG A 1 86 ? -9.539 9.485 15.700 1.00 91.56 86 ARG A N 1
ATOM 634 C CA . ARG A 1 86 ? -10.423 9.121 14.575 1.00 91.56 86 ARG A CA 1
ATOM 635 C C . ARG A 1 86 ? -9.953 9.750 13.266 1.00 91.56 86 ARG A C 1
ATOM 637 O O . ARG A 1 86 ? -9.939 9.101 12.229 1.00 91.56 86 ARG A O 1
ATOM 644 N N . VAL A 1 87 ? -9.523 11.005 13.329 1.00 92.81 87 VAL A N 1
ATOM 645 C CA . VAL A 1 87 ? -9.039 11.739 12.155 1.00 92.81 87 VAL A CA 1
ATOM 646 C C . VAL A 1 87 ? -7.769 11.090 11.609 1.00 92.81 87 VAL A C 1
ATOM 648 O O . VAL A 1 87 ? -7.668 10.871 10.405 1.00 92.81 87 VAL A O 1
ATOM 651 N N . ALA A 1 88 ? -6.842 10.705 12.494 1.00 93.06 88 ALA A N 1
ATOM 652 C CA . ALA A 1 88 ? -5.609 10.043 12.082 1.00 93.06 88 ALA A CA 1
ATOM 653 C C . ALA A 1 88 ? -5.897 8.737 11.337 1.00 93.06 88 ALA A C 1
ATOM 655 O O . ALA A 1 88 ? -5.317 8.515 10.277 1.00 93.06 88 ALA A O 1
ATOM 656 N N . ILE A 1 89 ? -6.822 7.899 11.835 1.00 95.38 89 ILE A N 1
ATOM 657 C CA . ILE A 1 89 ? -7.095 6.642 11.137 1.00 95.38 89 ILE A CA 1
ATOM 658 C C . ILE A 1 89 ? -7.673 6.867 9.750 1.00 95.38 89 ILE A C 1
ATOM 660 O O . ILE A 1 89 ? -7.263 6.184 8.823 1.00 95.38 89 ILE A O 1
ATOM 664 N N . ILE A 1 90 ? -8.580 7.831 9.588 1.00 95.75 90 ILE A N 1
ATOM 665 C CA . ILE A 1 90 ? -9.202 8.099 8.290 1.00 95.75 90 ILE A CA 1
ATOM 666 C C . ILE A 1 90 ? -8.129 8.548 7.301 1.00 95.75 90 ILE A C 1
ATOM 668 O O . ILE A 1 90 ? -7.995 7.936 6.248 1.00 95.75 90 ILE A O 1
ATOM 672 N N . ILE A 1 91 ? -7.318 9.544 7.672 1.00 95.44 91 ILE A N 1
ATOM 673 C CA . ILE A 1 91 ? -6.267 10.091 6.806 1.00 95.44 91 ILE A CA 1
ATOM 674 C C . ILE A 1 91 ? -5.265 9.005 6.412 1.00 95.44 91 ILE A C 1
ATOM 676 O O . ILE A 1 91 ? -5.015 8.799 5.227 1.00 95.44 91 ILE A O 1
ATOM 680 N N . PHE A 1 92 ? -4.722 8.268 7.383 1.00 96.06 92 PHE A N 1
ATOM 681 C CA . PHE A 1 92 ? -3.701 7.262 7.091 1.00 96.06 92 PHE A CA 1
ATOM 682 C C . PHE A 1 92 ? -4.251 6.016 6.405 1.00 96.06 92 PHE A C 1
ATOM 684 O O . PHE A 1 92 ? -3.480 5.274 5.814 1.00 96.06 92 PHE A O 1
ATOM 691 N N . SER A 1 93 ? -5.569 5.811 6.407 1.00 97.38 93 SER A N 1
ATOM 692 C CA . SER A 1 93 ? -6.203 4.739 5.636 1.00 97.38 93 SER A CA 1
ATOM 693 C C . SER A 1 93 ? -6.391 5.072 4.165 1.00 97.38 93 SER A C 1
ATOM 695 O O . SER A 1 93 ? -6.520 4.153 3.358 1.00 97.38 93 SER A O 1
ATOM 697 N N . LEU A 1 94 ? -6.359 6.355 3.793 1.00 96.81 94 LEU A N 1
ATOM 698 C CA . LEU A 1 94 ? -6.441 6.755 2.390 1.00 96.81 94 LEU A CA 1
ATOM 699 C C . LEU A 1 94 ? -5.218 6.290 1.600 1.00 96.81 94 LEU A C 1
ATOM 701 O O . LEU A 1 94 ? -5.374 5.902 0.450 1.00 96.81 94 LEU A O 1
ATOM 705 N N . PHE A 1 95 ? -4.028 6.270 2.202 1.00 95.44 95 PHE A N 1
ATOM 706 C CA . PHE A 1 95 ? -2.802 5.839 1.523 1.00 95.44 95 PHE A CA 1
ATOM 707 C C . PHE A 1 95 ? -2.852 4.367 1.078 1.00 95.44 95 PHE A C 1
ATOM 709 O O . PHE A 1 95 ? -2.810 4.131 -0.129 1.00 95.44 95 PHE A O 1
ATOM 716 N N . PRO A 1 96 ? -3.000 3.370 1.975 1.00 96.44 96 PRO A N 1
ATOM 717 C CA . PRO A 1 96 ? -3.050 1.971 1.566 1.00 96.44 96 PRO A CA 1
ATOM 718 C C . PRO A 1 96 ? -4.276 1.661 0.713 1.00 96.44 96 PRO A C 1
ATOM 720 O O . PRO A 1 96 ? -4.168 0.864 -0.213 1.00 96.44 96 PRO A O 1
ATOM 723 N N . LEU A 1 97 ? -5.411 2.336 0.944 1.00 97.44 97 LEU A N 1
ATOM 724 C CA . LEU A 1 97 ? -6.569 2.191 0.067 1.00 97.44 97 LEU A CA 1
ATOM 725 C C . LEU A 1 97 ? -6.255 2.658 -1.355 1.00 97.44 97 LEU A C 1
ATOM 727 O O . LEU A 1 97 ? -6.547 1.945 -2.308 1.00 97.44 97 LEU A O 1
ATOM 731 N N . THR A 1 98 ? -5.651 3.839 -1.495 1.00 94.81 98 THR A N 1
ATOM 732 C CA . THR A 1 98 ? -5.308 4.413 -2.800 1.00 94.81 98 THR A CA 1
ATOM 733 C C . THR A 1 98 ? -4.317 3.518 -3.527 1.00 94.81 98 THR A C 1
ATOM 735 O O . THR A 1 98 ? -4.563 3.165 -4.673 1.00 94.81 98 THR A O 1
ATOM 738 N N . ILE A 1 99 ? -3.245 3.082 -2.858 1.00 92.94 99 ILE A N 1
ATOM 739 C CA . ILE A 1 99 ? -2.248 2.196 -3.469 1.00 92.94 99 ILE A CA 1
ATOM 740 C C . ILE A 1 99 ? -2.857 0.841 -3.840 1.00 92.94 99 ILE A C 1
ATOM 742 O O . ILE A 1 99 ? -2.683 0.387 -4.967 1.00 92.94 99 ILE A O 1
ATOM 746 N N . GLY A 1 100 ? -3.634 0.223 -2.947 1.00 94.69 100 GLY A N 1
ATOM 747 C CA . GLY A 1 100 ? -4.305 -1.044 -3.235 1.00 94.69 100 GLY A CA 1
ATOM 748 C C . GLY A 1 100 ? -5.269 -0.945 -4.422 1.00 94.69 100 GLY A C 1
ATOM 749 O O . GLY A 1 100 ? -5.268 -1.810 -5.293 1.00 94.69 100 GLY A O 1
ATOM 750 N N . VAL A 1 101 ? -6.052 0.135 -4.509 1.00 94.88 101 VAL A N 1
ATOM 751 C CA . VAL A 1 101 ? -6.956 0.381 -5.644 1.00 94.88 101 VAL A CA 1
ATOM 752 C C . VAL A 1 101 ? -6.179 0.656 -6.932 1.00 94.88 101 VAL A C 1
ATOM 754 O O . VAL A 1 101 ? -6.555 0.118 -7.969 1.00 94.88 101 VAL A O 1
ATOM 757 N N . ILE A 1 102 ? -5.092 1.435 -6.883 1.00 91.81 102 ILE A N 1
ATOM 758 C CA . ILE A 1 102 ? -4.220 1.668 -8.044 1.00 91.81 102 ILE A CA 1
ATOM 759 C C . ILE A 1 102 ? -3.705 0.337 -8.584 1.00 91.81 102 ILE A C 1
ATOM 761 O O . ILE A 1 102 ? -3.833 0.096 -9.778 1.00 91.81 102 ILE A O 1
ATOM 765 N N . TYR A 1 103 ? -3.211 -0.556 -7.725 1.00 91.00 103 TYR A N 1
ATOM 766 C CA . TYR A 1 103 ? -2.754 -1.875 -8.157 1.00 91.00 103 TYR A CA 1
ATOM 767 C C . TYR A 1 103 ? -3.872 -2.718 -8.772 1.00 91.00 103 TYR A C 1
ATOM 769 O O . TYR A 1 103 ? -3.670 -3.328 -9.818 1.00 91.00 103 TYR A O 1
ATOM 777 N N . LEU A 1 104 ? -5.076 -2.713 -8.194 1.00 92.88 104 LEU A N 1
ATOM 778 C CA . LEU A 1 104 ? -6.212 -3.396 -8.817 1.00 92.88 104 LEU A CA 1
ATOM 779 C C . LEU A 1 104 ? -6.541 -2.823 -10.202 1.00 92.88 104 LEU A C 1
ATOM 781 O O . LEU A 1 104 ? -6.833 -3.588 -11.113 1.00 92.88 104 LEU A O 1
ATOM 785 N N . ILE A 1 105 ? -6.472 -1.504 -10.386 1.00 92.31 105 ILE A N 1
ATOM 786 C CA . ILE A 1 105 ? -6.710 -0.871 -11.691 1.00 92.31 105 ILE A CA 1
ATOM 787 C C . ILE A 1 105 ? -5.571 -1.179 -12.670 1.00 92.31 105 ILE A C 1
ATOM 789 O O . ILE A 1 105 ? -5.842 -1.424 -13.836 1.00 92.31 105 ILE A O 1
ATOM 793 N N . VAL A 1 106 ? -4.317 -1.197 -12.221 1.00 89.81 106 VAL A N 1
ATOM 794 C CA . VAL A 1 106 ? -3.159 -1.521 -13.068 1.00 89.81 106 VAL A CA 1
ATOM 795 C C . VAL A 1 106 ? -3.259 -2.940 -13.632 1.00 89.81 106 VAL A C 1
ATOM 797 O O . VAL A 1 106 ? -2.978 -3.144 -14.808 1.00 89.81 106 VAL A O 1
ATOM 800 N N . PHE A 1 107 ? -3.678 -3.909 -12.815 1.00 89.19 107 PHE A N 1
ATOM 801 C CA . PHE A 1 107 ? -3.704 -5.319 -13.215 1.00 89.19 107 PHE A CA 1
ATOM 802 C C . PHE A 1 107 ? -5.044 -5.786 -13.802 1.00 89.19 107 PHE A C 1
ATOM 804 O O . PHE A 1 107 ? -5.051 -6.683 -14.638 1.00 89.19 107 PHE A O 1
ATOM 811 N N . TYR A 1 108 ? -6.173 -5.189 -13.403 1.00 90.38 108 TYR A N 1
ATOM 812 C CA . TYR A 1 108 ? -7.509 -5.583 -13.884 1.00 90.38 108 TYR A CA 1
ATOM 813 C C . TYR A 1 108 ? -8.231 -4.507 -14.703 1.00 90.38 108 TYR A C 1
ATOM 815 O O . TYR A 1 108 ? -9.287 -4.772 -15.280 1.00 90.38 108 TYR A O 1
ATOM 823 N N . GLY A 1 109 ? -7.722 -3.279 -14.717 1.00 86.00 109 GLY A N 1
ATOM 824 C CA . GLY A 1 109 ? -8.301 -2.169 -15.462 1.00 86.00 109 GLY A CA 1
ATOM 825 C C . GLY A 1 109 ? -7.740 -2.041 -16.884 1.00 86.00 109 GLY A C 1
ATOM 826 O O . GLY A 1 109 ? -6.842 -2.776 -17.288 1.00 86.00 109 GLY A O 1
ATOM 827 N N . PRO A 1 110 ? -8.276 -1.096 -17.673 1.00 83.12 110 PRO A N 1
ATOM 828 C CA . PRO A 1 110 ? -7.705 -0.725 -18.964 1.00 83.12 110 PRO A CA 1
ATOM 829 C C . PRO A 1 110 ? -6.234 -0.294 -18.837 1.00 83.12 110 PRO A C 1
ATOM 831 O O . PRO A 1 110 ? -5.912 0.559 -18.008 1.00 83.12 110 PRO A O 1
ATOM 834 N N . SER A 1 111 ? -5.371 -0.831 -19.705 1.00 71.75 111 SER A N 1
ATOM 835 C CA . SER A 1 111 ? -3.908 -0.637 -19.689 1.00 71.75 111 SER A CA 1
ATOM 836 C C . SER A 1 111 ? -3.456 0.826 -19.748 1.00 71.75 111 SER A C 1
ATOM 838 O O . SER A 1 111 ? -2.377 1.164 -19.267 1.00 71.75 111 SER A O 1
ATOM 840 N N . ASP A 1 112 ? -4.298 1.704 -20.293 1.00 79.31 112 ASP A N 1
ATOM 841 C CA . ASP A 1 112 ? -3.906 3.066 -20.658 1.00 79.31 112 ASP A CA 1
ATOM 842 C C . ASP A 1 112 ? -4.393 4.126 -19.654 1.00 79.31 112 ASP A C 1
ATOM 844 O O . ASP A 1 112 ? -4.182 5.316 -19.874 1.00 79.31 112 ASP A O 1
ATOM 848 N N . ILE A 1 113 ? -5.035 3.733 -18.540 1.00 86.06 113 ILE A N 1
ATOM 849 C CA . ILE A 1 113 ? -5.565 4.694 -17.548 1.00 86.06 113 ILE A CA 1
ATOM 850 C C . ILE A 1 113 ? -4.460 5.590 -16.983 1.00 86.06 113 ILE A C 1
ATOM 852 O O . ILE A 1 113 ? -4.667 6.790 -16.803 1.00 86.06 113 ILE A O 1
ATOM 856 N N . PHE A 1 114 ? -3.303 5.001 -16.682 1.00 83.44 114 PHE A N 1
ATOM 857 C CA . PHE A 1 114 ? -2.184 5.698 -16.049 1.00 83.44 114 PHE A CA 1
ATOM 858 C C . PHE A 1 114 ? -1.001 5.932 -17.002 1.00 83.44 114 PHE A C 1
ATOM 860 O O . PHE A 1 114 ? -0.061 6.631 -16.628 1.00 83.44 114 PHE A O 1
ATOM 867 N N . GLY A 1 115 ? -1.041 5.397 -18.229 1.00 85.69 115 GLY A N 1
ATOM 868 C CA . GLY A 1 115 ? 0.073 5.482 -19.178 1.00 85.69 115 GLY A CA 1
ATOM 869 C C . GLY A 1 115 ? 1.390 5.010 -18.551 1.00 85.69 115 GLY A C 1
ATOM 870 O O . GLY A 1 115 ? 1.431 3.971 -17.890 1.00 85.69 115 GLY A O 1
ATOM 871 N N . ASP A 1 116 ? 2.447 5.811 -18.683 1.00 82.69 116 ASP A N 1
ATOM 872 C CA . ASP A 1 116 ? 3.787 5.493 -18.163 1.00 82.69 116 ASP A CA 1
ATOM 873 C C . ASP A 1 116 ? 3.848 5.393 -16.624 1.00 82.69 116 ASP A C 1
ATOM 875 O O . ASP A 1 116 ? 4.734 4.734 -16.072 1.00 82.69 116 ASP A O 1
ATOM 879 N N . LEU A 1 117 ? 2.875 5.969 -15.899 1.00 84.50 117 LEU A N 1
ATOM 880 C CA . LEU A 1 117 ? 2.789 5.817 -14.440 1.00 84.50 117 LEU A CA 1
ATOM 881 C C . LEU A 1 117 ? 2.485 4.375 -14.023 1.00 84.50 117 LEU A C 1
ATOM 883 O O . LEU A 1 117 ? 2.851 3.983 -12.918 1.00 84.50 117 LEU A O 1
ATOM 887 N N . THR A 1 118 ? 1.869 3.568 -14.893 1.00 86.00 118 THR A N 1
ATOM 888 C CA . THR A 1 118 ? 1.681 2.131 -14.645 1.00 86.00 118 THR A CA 1
ATOM 889 C C . THR A 1 118 ? 3.021 1.457 -14.361 1.00 86.00 118 THR A C 1
ATOM 891 O O . THR A 1 118 ? 3.151 0.717 -13.387 1.00 86.00 118 THR A O 1
ATOM 894 N N . LEU A 1 119 ? 4.034 1.775 -15.171 1.00 83.31 119 LEU A N 1
ATOM 895 C CA . LEU A 1 119 ? 5.365 1.191 -15.064 1.00 83.31 119 LEU A CA 1
ATOM 896 C C . LEU A 1 119 ? 6.090 1.682 -13.805 1.00 83.31 119 LEU A C 1
ATOM 898 O O . LEU A 1 119 ? 6.752 0.892 -13.136 1.00 83.31 119 LEU A O 1
ATOM 902 N N . PHE A 1 120 ? 5.889 2.950 -13.423 1.00 86.00 120 PHE A N 1
ATOM 903 C CA . PHE A 1 120 ? 6.346 3.469 -12.131 1.00 86.00 120 PHE A CA 1
ATOM 904 C C . PHE A 1 120 ? 5.748 2.656 -10.972 1.00 86.00 120 PHE A C 1
ATOM 906 O O . PHE A 1 120 ? 6.483 2.176 -10.111 1.00 86.00 120 PHE A O 1
ATOM 913 N N . PHE A 1 121 ? 4.422 2.469 -10.951 1.00 84.62 121 PHE A N 1
ATOM 914 C CA . PHE A 1 121 ? 3.740 1.775 -9.856 1.00 84.62 121 PHE A CA 1
ATOM 915 C C . PHE A 1 121 ? 4.178 0.325 -9.707 1.00 84.62 121 PHE A C 1
ATOM 917 O O . PHE A 1 121 ? 4.242 -0.165 -8.585 1.00 84.62 121 PHE A O 1
ATOM 924 N N . THR A 1 122 ? 4.510 -0.352 -10.804 1.00 84.88 122 THR A N 1
ATOM 925 C CA . THR A 1 122 ? 5.039 -1.711 -10.732 1.00 84.88 122 THR A CA 1
ATOM 926 C C . THR A 1 122 ? 6.514 -1.712 -10.341 1.00 84.88 122 THR A C 1
ATOM 928 O O . THR A 1 122 ? 6.866 -2.329 -9.343 1.00 84.88 122 THR A O 1
ATOM 931 N N . LEU A 1 123 ? 7.386 -0.994 -11.055 1.00 84.12 123 LEU A N 1
ATOM 932 C CA . LEU A 1 123 ? 8.838 -1.161 -10.912 1.00 84.12 123 LEU A CA 1
ATOM 933 C C . LEU A 1 123 ? 9.402 -0.656 -9.590 1.00 84.12 123 LEU A C 1
ATOM 935 O O . LEU A 1 123 ? 10.349 -1.231 -9.077 1.00 84.12 123 LEU A O 1
ATOM 939 N N . VAL A 1 124 ? 8.826 0.396 -9.022 1.00 84.81 124 VAL A N 1
ATOM 940 C CA . VAL A 1 124 ? 9.396 1.049 -7.835 1.00 84.81 124 VAL A CA 1
ATOM 941 C C . VAL A 1 124 ? 9.281 0.183 -6.573 1.00 84.81 124 VAL A C 1
ATOM 943 O O . VAL A 1 124 ? 9.980 0.404 -5.591 1.00 84.81 124 VAL A O 1
ATOM 946 N N . PHE A 1 125 ? 8.425 -0.836 -6.600 1.00 86.69 125 PHE A N 1
ATOM 947 C CA . PHE A 1 125 ? 8.319 -1.834 -5.538 1.00 86.69 125 PHE A CA 1
ATOM 948 C C . PHE A 1 125 ? 8.988 -3.159 -5.875 1.00 86.69 125 PHE A C 1
ATOM 950 O O . PHE A 1 125 ? 8.876 -4.101 -5.087 1.00 86.69 125 PHE A O 1
ATOM 957 N N . LEU A 1 126 ? 9.605 -3.261 -7.050 1.00 88.00 126 LEU A N 1
ATOM 958 C CA . LEU A 1 126 ? 10.259 -4.479 -7.482 1.00 88.00 126 LEU A CA 1
ATOM 959 C C . LEU A 1 126 ? 11.373 -4.834 -6.499 1.00 88.00 126 LEU A C 1
ATOM 961 O O . LEU A 1 126 ? 12.070 -3.971 -5.989 1.00 88.00 126 LEU A O 1
ATOM 965 N N . GLY A 1 127 ? 11.503 -6.116 -6.209 1.00 82.12 127 GLY A N 1
ATOM 966 C CA . GLY A 1 127 ? 12.604 -6.655 -5.437 1.00 82.12 127 GLY A CA 1
ATOM 967 C C . GLY A 1 127 ? 12.743 -8.144 -5.701 1.00 82.12 127 GLY A C 1
ATOM 968 O O . GLY A 1 127 ? 11.821 -8.798 -6.209 1.00 82.12 127 GLY A O 1
ATOM 969 N N . GLU A 1 128 ? 13.907 -8.685 -5.361 1.00 74.44 128 GLU A N 1
ATOM 970 C CA . GLU A 1 128 ? 14.139 -10.122 -5.436 1.00 74.44 128 GLU A CA 1
ATOM 971 C C . GLU A 1 128 ? 13.314 -10.856 -4.376 1.00 74.44 128 GLU A C 1
ATOM 973 O O . GLU A 1 128 ? 13.161 -10.409 -3.235 1.00 74.44 128 GLU A O 1
ATOM 978 N N . GLN A 1 129 ? 12.778 -12.012 -4.761 1.00 70.56 129 GLN A N 1
ATOM 979 C CA . GLN A 1 129 ? 12.211 -12.952 -3.806 1.00 70.56 129 GLN A CA 1
ATOM 980 C C . GLN A 1 129 ? 13.362 -13.780 -3.225 1.00 70.56 129 GLN A C 1
ATOM 982 O O . GLN A 1 129 ? 13.996 -14.554 -3.941 1.00 70.56 129 GLN A O 1
ATOM 987 N N . PHE A 1 130 ? 13.638 -13.637 -1.929 1.00 68.44 130 PHE A N 1
ATOM 988 C CA . PHE A 1 130 ? 14.702 -14.407 -1.281 1.00 68.44 130 PHE A CA 1
ATOM 989 C C . PHE A 1 130 ? 14.233 -15.839 -1.025 1.00 68.44 130 PHE A C 1
ATOM 991 O O . PHE A 1 130 ? 13.556 -16.072 -0.029 1.00 68.44 130 PHE A O 1
ATOM 998 N N . GLU A 1 131 ? 14.572 -16.777 -1.916 1.00 63.06 131 GLU A N 1
ATOM 999 C CA . GLU A 1 131 ? 14.388 -18.235 -1.739 1.00 63.06 131 GLU A CA 1
ATOM 1000 C C . GLU A 1 131 ? 13.029 -18.623 -1.111 1.00 63.06 131 GLU A C 1
ATOM 1002 O O . GLU A 1 131 ? 12.961 -19.315 -0.097 1.00 63.06 131 GLU A O 1
ATOM 1007 N N . ASP A 1 132 ? 11.932 -18.112 -1.683 1.00 59.94 132 ASP A N 1
ATOM 1008 C CA . ASP A 1 132 ? 10.543 -18.310 -1.226 1.00 59.94 132 ASP A CA 1
ATOM 1009 C C . ASP A 1 132 ? 10.191 -17.809 0.191 1.00 59.94 132 ASP A C 1
ATOM 1011 O O . ASP A 1 132 ? 9.059 -17.979 0.650 1.00 59.94 132 ASP A O 1
ATOM 1015 N N . LEU A 1 133 ? 11.115 -17.142 0.881 1.00 62.47 133 LEU A N 1
ATOM 1016 C CA . LEU A 1 133 ? 10.951 -16.726 2.274 1.00 62.47 133 LEU A CA 1
ATOM 1017 C C . LEU A 1 133 ? 10.368 -15.326 2.432 1.00 62.47 133 LEU A C 1
ATOM 1019 O O . LEU A 1 133 ? 9.629 -15.093 3.391 1.00 62.47 133 LEU A O 1
ATOM 1023 N N . PHE A 1 134 ? 10.705 -14.377 1.553 1.00 71.88 134 PHE A N 1
ATOM 1024 C CA . PHE A 1 134 ? 10.257 -13.000 1.739 1.00 71.88 134 PHE A CA 1
ATOM 1025 C C . PHE A 1 134 ? 10.442 -12.119 0.501 1.00 71.88 134 PHE A C 1
ATOM 1027 O O . PHE A 1 134 ? 11.506 -12.178 -0.121 1.00 71.88 134 PHE A O 1
ATOM 1034 N N . PRO A 1 135 ? 9.478 -11.231 0.203 1.00 84.19 135 PRO A N 1
ATOM 1035 C CA . PRO A 1 135 ? 8.078 -11.234 0.659 1.00 84.19 135 PRO A CA 1
ATOM 1036 C C . PRO A 1 135 ? 7.306 -12.471 0.175 1.00 84.19 135 PRO A C 1
ATOM 1038 O O . PRO A 1 135 ? 7.576 -12.994 -0.905 1.00 84.19 135 PRO A O 1
ATOM 1041 N N . PHE A 1 136 ? 6.306 -12.922 0.942 1.00 89.12 136 PHE A N 1
ATOM 1042 C CA . PHE A 1 136 ? 5.481 -14.071 0.560 1.00 89.12 136 PHE A CA 1
ATOM 1043 C C . PHE A 1 136 ? 4.566 -13.718 -0.614 1.00 89.12 136 PHE A C 1
ATOM 1045 O O . PHE A 1 136 ? 3.616 -12.937 -0.476 1.00 89.12 136 PHE A O 1
ATOM 1052 N N . LEU A 1 137 ? 4.811 -14.334 -1.768 1.00 89.44 137 LEU A N 1
ATOM 1053 C CA . LEU A 1 137 ? 3.919 -14.245 -2.914 1.00 89.44 137 LEU A CA 1
ATOM 1054 C C . LEU A 1 137 ? 2.806 -15.288 -2.787 1.00 89.44 137 LEU A C 1
ATOM 1056 O O . LEU A 1 137 ? 2.988 -16.466 -3.079 1.00 89.44 137 LEU A O 1
ATOM 1060 N N . VAL A 1 138 ? 1.624 -14.836 -2.371 1.00 91.00 138 VAL A N 1
ATOM 1061 C CA . VAL A 1 138 ? 0.389 -15.624 -2.464 1.00 91.00 138 VAL A CA 1
ATOM 1062 C C . VAL A 1 138 ? -0.459 -15.008 -3.560 1.00 91.00 138 VAL A C 1
ATOM 1064 O O . VAL A 1 138 ? -1.057 -13.952 -3.364 1.00 91.00 138 VAL A O 1
ATOM 1067 N N . GLN A 1 139 ? -0.468 -15.638 -4.727 1.00 88.94 139 GLN A N 1
ATOM 1068 C CA . GLN A 1 139 ? -1.169 -15.115 -5.889 1.00 88.94 139 GLN A CA 1
ATOM 1069 C C . GLN A 1 139 ? -2.679 -15.366 -5.778 1.00 88.94 139 GLN A C 1
ATOM 1071 O O . GLN A 1 139 ? -3.127 -16.477 -5.494 1.00 88.94 139 GLN A O 1
ATOM 1076 N N . LEU A 1 140 ? -3.466 -14.313 -5.989 1.00 87.44 140 LEU A N 1
ATOM 1077 C CA . LEU A 1 140 ? -4.924 -14.331 -5.986 1.00 87.44 140 LEU A CA 1
ATOM 1078 C C . LEU A 1 140 ? -5.404 -13.686 -7.292 1.00 87.44 140 LEU A C 1
ATOM 1080 O O . LEU A 1 140 ? -5.641 -12.481 -7.361 1.00 87.44 140 LEU A O 1
ATOM 1084 N N . GLY A 1 141 ? -5.507 -14.501 -8.343 1.00 85.75 141 GLY A N 1
ATOM 1085 C CA . GLY A 1 141 ? -5.680 -13.999 -9.709 1.00 85.75 141 GLY A CA 1
ATOM 1086 C C . GLY A 1 141 ? -4.377 -13.394 -10.233 1.00 85.75 141 GLY A C 1
ATOM 1087 O O . GLY A 1 141 ? -3.329 -14.021 -10.120 1.00 85.75 141 GLY A O 1
ATOM 1088 N N . ASP A 1 142 ? -4.431 -12.175 -10.764 1.00 85.19 142 ASP A N 1
ATOM 1089 C CA . ASP A 1 142 ? -3.274 -11.497 -11.369 1.00 85.19 142 ASP A CA 1
ATOM 1090 C C . ASP A 1 142 ? -2.486 -10.625 -10.375 1.00 85.19 142 ASP A C 1
ATOM 1092 O O . ASP A 1 142 ? -1.396 -10.150 -10.684 1.00 85.19 142 ASP A O 1
ATOM 1096 N N . VAL A 1 143 ? -2.999 -10.449 -9.151 1.00 91.12 143 VAL A N 1
ATOM 1097 C CA . VAL A 1 143 ? -2.336 -9.685 -8.082 1.00 91.12 143 VAL A CA 1
ATOM 1098 C C . VAL A 1 143 ? -2.020 -10.562 -6.872 1.00 91.12 143 VAL A C 1
ATOM 1100 O O . VAL A 1 143 ? -2.630 -11.607 -6.636 1.00 91.12 143 VAL A O 1
ATOM 1103 N N . GLY A 1 144 ? -1.043 -10.133 -6.079 1.00 92.44 144 GLY A N 1
ATOM 1104 C CA . GLY A 1 144 ? -0.686 -10.783 -4.825 1.00 92.44 144 GLY A CA 1
ATOM 1105 C C . GLY A 1 144 ? -1.656 -10.437 -3.694 1.00 92.44 144 GLY A C 1
ATOM 1106 O O . GLY A 1 144 ? -2.293 -9.379 -3.681 1.00 92.44 144 GLY A O 1
ATOM 1107 N N . LEU A 1 145 ? -1.735 -11.323 -2.697 1.00 94.50 145 LEU A N 1
ATOM 1108 C CA . LEU A 1 145 ? -2.531 -11.149 -1.480 1.00 94.50 145 LEU A CA 1
ATOM 1109 C C . LEU A 1 145 ? -2.262 -9.805 -0.792 1.00 94.50 145 LEU A C 1
ATOM 1111 O O . LEU A 1 145 ? -3.193 -9.225 -0.231 1.00 94.50 145 LEU A O 1
ATOM 1115 N N . GLY A 1 146 ? -1.038 -9.274 -0.885 1.00 95.50 146 GLY A N 1
ATOM 1116 C CA . GLY A 1 146 ? -0.694 -7.970 -0.328 1.00 95.50 146 GLY A CA 1
ATOM 1117 C C . GLY A 1 146 ? -1.635 -6.863 -0.802 1.00 95.50 146 GLY A C 1
ATOM 1118 O O . GLY A 1 146 ? -2.158 -6.117 0.021 1.00 95.50 146 GLY A O 1
ATOM 1119 N N . THR A 1 147 ? -1.984 -6.836 -2.091 1.00 95.88 147 THR A N 1
ATOM 1120 C CA . THR A 1 147 ? -2.897 -5.834 -2.669 1.00 95.88 147 THR A CA 1
ATOM 1121 C C . THR A 1 147 ? -4.283 -5.880 -2.023 1.00 95.88 147 THR A C 1
ATOM 1123 O O . THR A 1 147 ? -4.836 -4.846 -1.643 1.00 95.88 147 THR A O 1
ATOM 1126 N N . TYR A 1 148 ? -4.835 -7.077 -1.816 1.00 96.94 148 TYR A N 1
ATOM 1127 C CA . TYR A 1 148 ? -6.134 -7.242 -1.157 1.00 96.94 148 TYR A CA 1
ATOM 1128 C C . TYR A 1 148 ? -6.093 -6.830 0.316 1.00 96.94 148 TYR A C 1
ATOM 1130 O O . TYR A 1 148 ? -7.043 -6.221 0.813 1.00 96.94 148 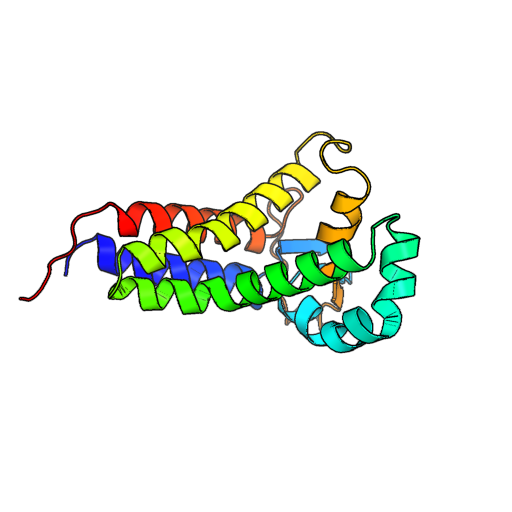TYR A O 1
ATOM 1138 N N . LEU A 1 149 ? -4.988 -7.116 1.010 1.00 97.56 149 LEU A N 1
ATOM 1139 C CA . LEU A 1 149 ? -4.786 -6.699 2.396 1.00 97.56 149 LEU A CA 1
ATOM 1140 C C . LEU A 1 149 ? -4.709 -5.172 2.527 1.00 97.56 149 LEU A C 1
ATOM 1142 O O . LEU A 1 149 ? -5.280 -4.630 3.470 1.00 97.56 149 LEU A O 1
ATOM 1146 N N . LEU A 1 150 ? -4.088 -4.473 1.571 1.00 97.19 150 LEU A N 1
ATOM 1147 C CA . LEU A 1 150 ? -4.054 -3.006 1.542 1.00 97.19 150 LEU A CA 1
ATOM 1148 C C . LEU A 1 150 ? -5.447 -2.399 1.367 1.00 97.19 150 LEU A C 1
ATOM 1150 O O . LEU A 1 150 ? -5.824 -1.488 2.108 1.00 97.19 150 LEU A O 1
ATOM 1154 N N . VAL A 1 151 ? -6.240 -2.930 0.432 1.00 97.69 151 VAL A N 1
ATOM 1155 C CA . VAL A 1 151 ? -7.624 -2.478 0.223 1.00 97.69 151 VAL A CA 1
ATOM 1156 C C . VAL A 1 151 ? -8.464 -2.740 1.472 1.00 97.69 151 VAL A C 1
ATOM 1158 O O . VAL A 1 151 ? -9.145 -1.836 1.958 1.00 97.69 151 VAL A O 1
ATOM 1161 N N . ALA A 1 152 ? -8.384 -3.946 2.040 1.00 97.81 152 ALA A N 1
ATOM 1162 C CA . ALA A 1 152 ? -9.110 -4.298 3.255 1.00 97.81 152 ALA A CA 1
ATOM 1163 C C . ALA A 1 152 ? -8.687 -3.426 4.450 1.00 97.81 152 ALA A C 1
ATOM 1165 O O . ALA A 1 152 ? -9.544 -2.891 5.154 1.00 97.81 152 ALA A O 1
ATOM 1166 N N . GLY A 1 153 ? -7.382 -3.228 4.654 1.00 97.56 153 GLY A N 1
ATOM 1167 C CA . GLY A 1 153 ? -6.835 -2.369 5.704 1.00 97.56 153 GLY A CA 1
ATOM 1168 C C . GLY A 1 153 ? -7.289 -0.917 5.561 1.00 97.56 153 GLY A C 1
ATOM 1169 O O . GLY A 1 153 ? -7.735 -0.303 6.531 1.00 97.56 153 GLY A O 1
ATOM 1170 N N . GLY A 1 154 ? -7.270 -0.385 4.339 1.00 97.44 154 GLY A N 1
ATOM 1171 C CA . GLY A 1 154 ? -7.772 0.948 4.022 1.00 97.44 154 GLY A CA 1
ATOM 1172 C C . GLY A 1 154 ? -9.269 1.116 4.309 1.00 97.44 154 GLY A C 1
ATOM 1173 O O . GLY A 1 154 ? -9.670 2.028 5.034 1.00 97.44 154 GLY A O 1
ATOM 1174 N N . VAL A 1 155 ? -10.113 0.208 3.810 1.00 98.00 155 VAL A N 1
ATOM 1175 C CA . VAL A 1 155 ? -11.569 0.264 4.037 1.00 98.00 155 VAL A CA 1
ATOM 1176 C C . VAL A 1 155 ? -11.902 0.137 5.524 1.00 98.00 155 VAL A C 1
ATOM 1178 O O . VAL A 1 155 ? -12.650 0.958 6.060 1.00 98.00 155 VAL A O 1
ATOM 1181 N N . LEU A 1 156 ? -11.328 -0.850 6.219 1.00 97.12 156 LEU A N 1
ATOM 1182 C CA . LEU A 1 156 ? -11.590 -1.057 7.645 1.00 97.12 156 LEU A CA 1
ATOM 1183 C C . LEU A 1 156 ? -11.127 0.126 8.494 1.00 97.12 156 LEU A C 1
ATOM 1185 O O . LEU A 1 156 ? -11.795 0.471 9.470 1.00 97.12 156 LEU A O 1
ATOM 1189 N N . GLY A 1 157 ? -10.026 0.776 8.121 1.00 96.31 157 GLY A N 1
ATOM 1190 C CA . GLY A 1 157 ? -9.537 1.952 8.827 1.00 96.31 157 GLY A CA 1
ATOM 1191 C C . GLY A 1 157 ? -10.459 3.166 8.670 1.00 96.31 157 GLY A C 1
ATOM 1192 O O . GLY A 1 157 ? -10.737 3.853 9.655 1.00 96.31 157 GLY A O 1
ATOM 1193 N N . ILE A 1 158 ? -11.041 3.377 7.484 1.00 96.94 158 ILE A N 1
ATOM 1194 C CA . ILE A 1 158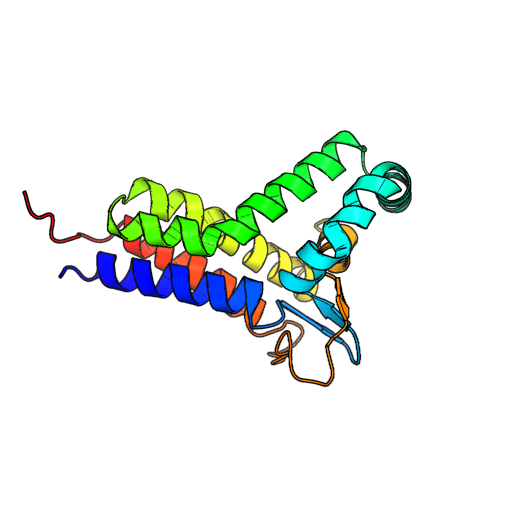 ? -12.071 4.410 7.273 1.00 96.94 158 ILE A CA 1
ATOM 1195 C C . ILE A 1 158 ? -13.321 4.099 8.106 1.00 96.94 158 ILE A C 1
ATOM 1197 O O . ILE A 1 158 ? -13.780 4.946 8.875 1.00 96.94 158 ILE A O 1
ATOM 1201 N N . VAL A 1 159 ? -13.841 2.870 8.016 1.00 95.94 159 VAL A N 1
ATOM 1202 C CA . VAL A 1 159 ? -15.026 2.430 8.777 1.00 95.94 159 VAL A CA 1
ATOM 1203 C C . VAL A 1 159 ? -14.795 2.582 10.284 1.00 95.94 159 VAL A C 1
ATOM 1205 O O . VAL A 1 159 ? -15.654 3.086 11.010 1.00 95.94 159 VAL A O 1
ATOM 1208 N N . SER A 1 160 ? -13.605 2.219 10.761 1.00 94.44 160 SER A N 1
ATOM 1209 C CA . SER A 1 160 ? -13.185 2.379 12.153 1.00 94.44 160 SER A CA 1
ATOM 1210 C C . SER A 1 160 ? -13.221 3.832 12.642 1.00 94.44 160 SER A C 1
ATOM 1212 O O . SER A 1 160 ? -13.508 4.071 13.822 1.00 94.44 160 SER A O 1
ATOM 1214 N N . GLY A 1 161 ? -12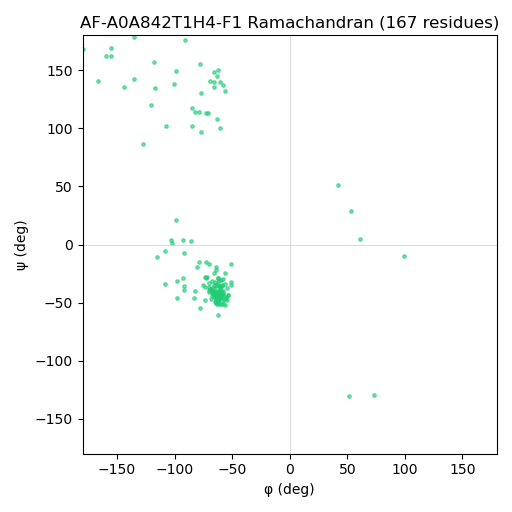.892 4.795 11.778 1.00 91.50 161 GLY A N 1
ATOM 1215 C CA . GLY A 1 161 ? -12.913 6.220 12.107 1.00 91.50 161 GLY A CA 1
ATOM 1216 C C . GLY A 1 161 ? -14.324 6.795 12.234 1.00 91.50 161 GLY A C 1
ATOM 1217 O O . GLY A 1 161 ? -14.534 7.724 13.015 1.00 91.50 161 GLY A O 1
ATOM 1218 N N . ILE A 1 162 ? -15.287 6.218 11.511 1.00 92.56 162 ILE A N 1
ATOM 1219 C CA . ILE A 1 162 ? -16.694 6.640 11.508 1.00 92.56 162 ILE A CA 1
ATOM 1220 C C . ILE A 1 162 ? -17.451 6.037 12.697 1.00 92.56 162 ILE A C 1
ATOM 1222 O O . ILE A 1 162 ? -18.274 6.711 13.318 1.00 92.56 162 ILE A O 1
ATOM 1226 N N . LEU A 1 163 ? -17.179 4.772 13.031 1.00 89.81 163 LEU A N 1
ATOM 1227 C CA . LEU A 1 163 ? -17.921 4.070 14.073 1.00 89.81 163 LEU A CA 1
ATOM 1228 C C . LEU A 1 163 ? -17.706 4.667 15.476 1.00 89.81 163 LEU A C 1
ATOM 1230 O O . LEU A 1 163 ? -16.610 5.140 15.800 1.00 89.81 163 LEU A O 1
ATOM 1234 N N . PRO A 1 164 ? -18.725 4.588 16.355 1.00 80.38 164 PRO A N 1
ATOM 1235 C CA . PRO A 1 164 ? -18.598 5.013 17.739 1.00 80.38 164 PRO A CA 1
ATOM 1236 C C . PRO A 1 164 ? -17.478 4.257 18.452 1.00 80.38 164 PRO A C 1
ATOM 1238 O O . PRO A 1 164 ? -17.330 3.035 18.339 1.00 80.38 164 PRO A O 1
ATOM 1241 N N . ARG A 1 165 ? -16.693 4.998 19.228 1.00 77.25 165 ARG A N 1
ATOM 1242 C CA . ARG A 1 165 ? -15.672 4.441 20.107 1.00 77.25 165 ARG A CA 1
ATOM 1243 C C . ARG A 1 165 ? -16.071 4.790 21.525 1.00 77.25 165 ARG A C 1
ATOM 1245 O O . ARG A 1 165 ? -16.463 5.920 21.779 1.00 77.25 165 ARG A O 1
ATOM 1252 N N . GLU A 1 166 ? -15.982 3.818 22.426 1.00 68.38 166 GLU A N 1
ATOM 1253 C CA . GLU A 1 166 ? -16.076 4.092 23.859 1.00 68.38 166 GLU A CA 1
ATOM 1254 C C . GLU A 1 166 ? -14.930 5.047 24.217 1.00 68.38 166 GLU A C 1
ATOM 1256 O O . GLU A 1 166 ? -13.754 4.656 24.277 1.00 68.38 166 GLU A O 1
ATOM 1261 N N . GLU A 1 167 ? -15.271 6.324 24.322 1.00 60.09 167 GLU A N 1
ATOM 1262 C CA . GLU A 1 167 ? -14.418 7.382 24.833 1.00 60.09 167 GLU A CA 1
ATOM 1263 C C . GLU A 1 167 ? -14.462 7.258 26.355 1.00 60.09 167 GLU A C 1
ATOM 1265 O O . GLU A 1 167 ? -15.517 7.395 26.969 1.00 60.09 167 GLU A O 1
ATOM 1270 N N . TYR A 1 168 ? -13.325 6.909 26.959 1.00 49.94 168 TYR A N 1
ATOM 1271 C CA . TYR A 1 168 ? -13.129 7.216 28.369 1.00 49.94 168 TYR A CA 1
ATOM 1272 C C . TYR A 1 168 ? -12.899 8.725 28.411 1.00 49.94 168 TYR A C 1
ATOM 1274 O O . TYR A 1 168 ? -11.921 9.198 27.824 1.00 49.94 168 TYR A O 1
ATOM 1282 N N . TYR A 1 169 ? -13.847 9.445 29.008 1.00 41.44 169 TYR A N 1
ATOM 1283 C CA . TYR A 1 169 ? -13.568 10.744 29.612 1.00 41.44 169 TYR A CA 1
ATOM 1284 C C . TYR A 1 169 ? -12.471 10.588 30.667 1.00 41.44 169 TYR A C 1
ATOM 1286 O O . TYR A 1 169 ? -12.482 9.543 31.364 1.00 41.44 169 TYR A O 1
#

Mean predicted aligned error: 5.03 Å

Nearest PDB structures (foldseek):
  7d5p-assembly1_A  TM=2.763E-01  e=7.537E-01  Staphylococcus aureus subsp. aureus COL

Sequence (169 aa):
MGAGKYLAIVAGLLTILGTWIFAMWGTTGAVGSGVGFVVDLDTLFIDAETYATGLSLNIILYYLLIVLFLIFLAAGVLQLIGIKSRVAIIIFSLFPLTIGVIYLIVFYGPSDIFGDLTLFFTLVFLGEQFEDLFPFLVQLGDVGLGTYLLVAGGVLGIVSGILPREEYY

Secondary structure (DSSP, 8-state):
--HHHHHHHHHHHHHHIIIIIB-SEEETTEEE-HHHHHHTHHHHHHTHHHHHHHTT--HHHHHHHHHHHHHHHHHHHHHHHTTT-HHHHHHHHHHHHHHHHHHHHHHHS-TTSSTTHHHHHHHTTEEE-BTTTBSB--EETTEEHHHHHHHHHHHHHHHHHHS------

Solvent-accessible surface area (backbone atoms only — not comparable to full-atom values): 8129 Å² total; per-residue (Å²): 132,30,67,15,44,57,34,11,49,52,10,12,48,31,22,42,41,13,39,56,45,22,8,32,28,68,58,98,70,38,28,22,25,51,54,22,28,61,72,46,42,63,57,58,63,75,44,32,66,60,52,16,57,76,49,76,42,57,56,69,58,47,52,50,49,53,53,53,47,55,50,37,69,46,17,19,65,46,13,45,56,17,57,82,32,44,67,48,9,34,60,31,13,49,42,34,25,50,55,20,48,50,52,50,36,62,72,74,40,69,80,67,81,57,48,57,53,47,56,51,69,49,57,60,20,40,26,70,46,51,87,84,68,37,49,37,75,46,74,59,82,88,35,11,47,6,28,58,26,12,34,51,11,11,51,36,12,38,52,19,35,72,41,70,56,71,72,81,128

pLDDT: mean 88.91, std 9.15, range [41.44, 98.0]

Foldseek 3Di:
DFPLLVLLLLLLVLLQCLAWAWFFADDVFKTFHVVQLVVCVVVCVVCLVVVCVVLVHDSVVSVVVNVLVVLSNCLSVQSNVCSVALVSLLVSLCSLQVLLVLSCCCQPNDVPPCPSVSVVSRPSRMDGDDPCRPNNADDDDRTGPSSVSSNSSSVSSNVSSPGDDPDDD